Protein AF-A0A8S3S8Y3-F1 (afdb_monomer)

Solvent-accessible surface area (backbone atoms only — not comparable to full-atom values): 10649 Å² total; per-residue (Å²): 137,84,95,78,86,74,96,42,72,67,59,48,51,52,48,44,54,72,79,41,58,82,38,94,81,44,72,48,70,49,82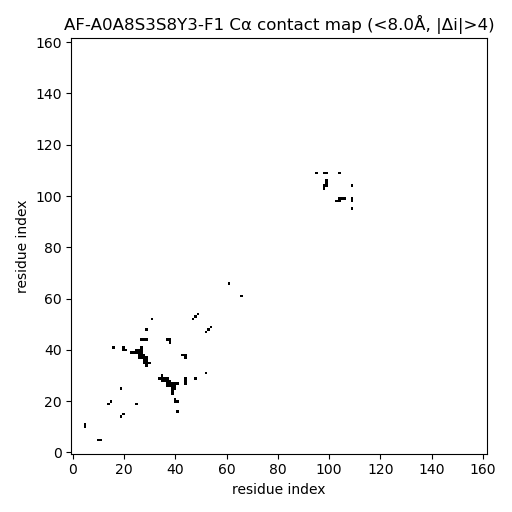,54,89,93,59,78,47,71,28,69,36,69,67,62,44,50,53,48,42,45,77,75,70,50,81,87,62,82,82,73,88,71,51,90,86,61,72,77,68,74,80,83,78,78,80,93,71,70,93,81,72,45,64,70,55,50,53,50,51,51,53,52,50,52,50,53,52,49,51,34,71,75,64,72,52,52,72,67,58,52,50,52,51,52,53,55,50,51,50,52,52,52,53,52,49,51,53,51,50,51,52,52,52,52,63,66,57,49,74,73,68,76,79,69,79,86,76,84,81,81,86,82,88,84,84,89,79,88,86,86,80,136

Secondary structure (DSSP, 8-state):
------S-HHHHHHHHHHHHTT-TT--EE--STTT--EESSHHHHHHHHHHHH--SS------TTS----------S-TTTHHHHHHHHHHHHHHHHHHHHHHT--HHHHHHHHHHHHHHHHHHHHHHHHHHHHHHHGGGTSSSSSSSSSSSSS--------

InterPro domains:
  IPR013087 Zinc finger C2H2-type [PS00028] (30-53)

pLDDT: mean 71.33, std 18.98, range [36.12, 94.94]

Structure (mmCIF, N/CA/C/O backbone):
data_AF-A0A8S3S8Y3-F1
#
_entry.id   AF-A0A8S3S8Y3-F1
#
loop_
_atom_site.group_PDB
_atom_site.id
_atom_site.type_symbol
_atom_site.label_atom_id
_atom_site.label_alt_id
_atom_site.label_comp_id
_atom_site.label_asym_id
_atom_site.label_entity_id
_atom_site.label_seq_id
_atom_site.pdbx_PDB_ins_code
_atom_site.Cartn_x
_atom_site.Cartn_y
_atom_site.Cartn_z
_atom_site.occupancy
_atom_site.B_iso_or_equiv
_atom_site.auth_seq_id
_atom_site.auth_comp_id
_atom_site.auth_asym_id
_atom_site.auth_atom_id
_atom_site.pdbx_PDB_model_num
ATOM 1 N N . MET A 1 1 ? -10.840 5.357 -33.768 1.00 57.88 1 MET A N 1
ATOM 2 C CA . MET A 1 1 ? -9.734 6.264 -33.380 1.00 57.88 1 MET A CA 1
ATOM 3 C C . MET A 1 1 ? -10.273 7.291 -32.402 1.00 57.88 1 MET A C 1
ATOM 5 O O . MET A 1 1 ? -11.379 7.762 -32.625 1.00 57.88 1 MET A O 1
ATOM 9 N N . CYS A 1 2 ? -9.549 7.599 -31.323 1.00 71.38 2 CYS A N 1
ATOM 10 C CA . CYS A 1 2 ? -9.987 8.587 -30.338 1.00 71.38 2 CYS A CA 1
ATOM 11 C C . CYS A 1 2 ? -9.244 9.914 -30.566 1.00 71.38 2 CYS A C 1
ATOM 13 O O . CYS A 1 2 ? -8.024 9.925 -30.398 1.00 71.38 2 CYS A O 1
ATOM 15 N N . PRO A 1 3 ? -9.923 11.005 -30.963 1.00 74.50 3 PRO A N 1
ATOM 16 C CA . PRO A 1 3 ? -9.271 12.296 -31.137 1.00 74.50 3 PRO A CA 1
ATOM 17 C C . PRO A 1 3 ? -9.047 12.945 -29.765 1.00 74.50 3 PRO A C 1
ATOM 19 O O . PRO A 1 3 ? -9.986 13.414 -29.128 1.00 74.50 3 PRO A O 1
ATOM 22 N N . PHE A 1 4 ? -7.800 12.941 -29.297 1.00 78.50 4 PHE A N 1
ATOM 23 C CA . PHE A 1 4 ? -7.360 13.670 -28.108 1.00 78.50 4 PHE A CA 1
ATOM 24 C C . PHE A 1 4 ? -6.178 14.559 -28.482 1.00 78.50 4 PHE A C 1
ATOM 26 O O . PHE A 1 4 ? -5.222 14.089 -29.098 1.00 78.50 4 PHE A O 1
ATOM 33 N N . PHE A 1 5 ? -6.254 15.835 -28.112 1.00 80.44 5 PHE A N 1
ATOM 34 C CA . PHE A 1 5 ? -5.225 16.830 -28.389 1.00 80.44 5 PHE A CA 1
ATOM 35 C C . PHE A 1 5 ? -4.711 17.393 -27.070 1.00 80.44 5 PHE A C 1
ATOM 37 O O . PHE A 1 5 ? -5.490 17.838 -26.229 1.00 80.44 5 PHE A O 1
ATOM 44 N N . CYS A 1 6 ? -3.395 17.390 -26.890 1.00 83.38 6 CYS A N 1
ATOM 45 C CA . CYS A 1 6 ? -2.751 17.965 -25.719 1.00 83.38 6 CYS A CA 1
ATOM 46 C C . CYS A 1 6 ? -1.380 18.537 -26.083 1.00 83.38 6 CYS A C 1
ATOM 48 O O . CYS A 1 6 ? -0.719 18.057 -27.001 1.00 83.38 6 CYS A O 1
ATOM 50 N N . HIS A 1 7 ? -0.943 19.534 -25.317 1.00 80.12 7 HIS A N 1
ATOM 51 C CA . HIS A 1 7 ? 0.327 20.237 -25.531 1.00 80.12 7 HIS A CA 1
ATOM 52 C C . HIS A 1 7 ? 1.467 19.711 -24.646 1.00 80.12 7 HIS A C 1
ATOM 54 O O . HIS A 1 7 ? 2.615 20.099 -24.825 1.00 80.12 7 HIS A O 1
ATOM 60 N N . SER A 1 8 ? 1.159 18.830 -23.688 1.00 79.56 8 SER A N 1
ATOM 61 C CA . SER A 1 8 ? 2.129 18.247 -22.760 1.00 79.56 8 SER A CA 1
ATOM 62 C C . SER A 1 8 ? 2.168 16.729 -22.899 1.00 79.56 8 SER A C 1
ATOM 64 O O . SER A 1 8 ? 1.127 16.068 -22.972 1.00 79.56 8 SER A O 1
ATOM 66 N N . ARG A 1 9 ? 3.387 16.179 -22.893 1.00 72.19 9 ARG A N 1
ATOM 67 C CA . ARG A 1 9 ? 3.640 14.734 -22.908 1.00 72.19 9 ARG A CA 1
ATOM 68 C C . ARG A 1 9 ? 3.014 14.044 -21.698 1.00 72.19 9 ARG A C 1
ATOM 70 O O . ARG A 1 9 ? 2.447 12.967 -21.848 1.00 72.19 9 ARG A O 1
ATOM 77 N N . ASP A 1 10 ? 3.070 14.668 -20.529 1.00 71.38 10 ASP A N 1
ATOM 78 C CA . ASP A 1 10 ? 2.551 14.072 -19.296 1.00 71.38 10 ASP A CA 1
ATOM 79 C C . ASP A 1 10 ? 1.028 13.959 -19.341 1.00 71.38 10 ASP A C 1
ATOM 81 O O . ASP A 1 10 ? 0.459 12.936 -18.964 1.00 71.38 10 ASP A O 1
ATOM 85 N N . VAL A 1 11 ? 0.367 14.970 -19.912 1.00 74.00 11 VAL A N 1
ATOM 86 C CA . VAL A 1 11 ? -1.085 14.978 -20.133 1.00 74.00 11 VAL A CA 1
ATOM 87 C C . VAL A 1 11 ? -1.492 13.889 -21.129 1.00 74.00 11 VAL A C 1
ATOM 89 O O . VAL A 1 11 ? -2.492 13.203 -20.912 1.00 74.00 11 VAL A O 1
ATOM 92 N N . LEU A 1 12 ? -0.697 13.670 -22.184 1.00 77.75 12 LEU A N 1
ATOM 93 C CA . LEU A 1 12 ? -0.920 12.573 -23.129 1.00 77.75 12 LEU A CA 1
ATOM 94 C C . LEU A 1 12 ? -0.816 11.210 -22.443 1.00 77.75 12 LEU A C 1
ATOM 96 O O . LEU A 1 12 ? -1.683 10.357 -22.622 1.00 77.75 12 LEU A O 1
ATOM 100 N N . ILE A 1 13 ? 0.238 11.007 -21.651 1.00 76.81 13 ILE A N 1
ATOM 101 C CA . ILE A 1 13 ? 0.472 9.747 -20.942 1.00 76.81 13 ILE A CA 1
ATOM 102 C C . ILE A 1 13 ? -0.670 9.481 -19.962 1.00 76.81 13 ILE A C 1
ATOM 104 O O . ILE A 1 13 ? -1.235 8.389 -19.973 1.00 76.81 13 ILE A O 1
ATOM 108 N N . GLN A 1 14 ? -1.069 10.475 -19.167 1.00 76.44 14 GLN A N 1
ATOM 109 C CA . GLN A 1 14 ? -2.197 10.343 -18.243 1.00 76.44 14 GLN A CA 1
AT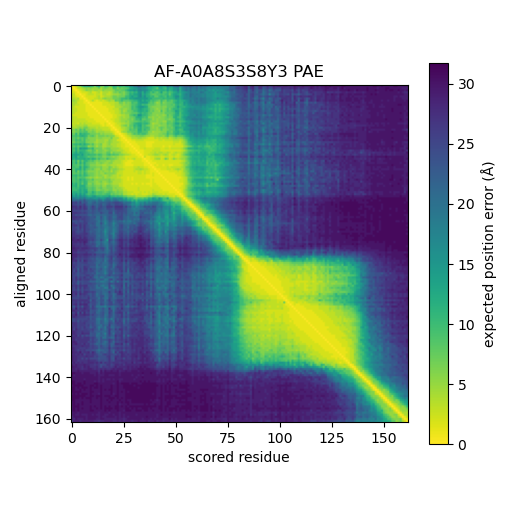OM 110 C C . GLN A 1 14 ? -3.497 9.993 -18.969 1.00 76.44 14 GLN A C 1
ATOM 112 O O . GLN A 1 14 ? -4.238 9.117 -18.525 1.00 76.44 14 GLN A O 1
ATOM 117 N N . TYR A 1 15 ? -3.771 10.641 -20.101 1.00 81.50 15 TYR A N 1
ATOM 118 C CA . TYR A 1 15 ? -4.942 10.343 -20.916 1.00 81.50 15 TYR A CA 1
ATOM 119 C C . TYR A 1 15 ? -4.937 8.895 -21.427 1.00 81.50 15 TYR A C 1
ATOM 121 O O . TYR A 1 15 ? -5.942 8.189 -21.305 1.00 81.50 15 TYR A O 1
ATOM 129 N N . LEU A 1 16 ? -3.801 8.430 -21.955 1.00 76.75 16 LEU A N 1
ATOM 130 C CA . LEU A 1 16 ? -3.646 7.064 -22.456 1.00 76.75 16 LEU A CA 1
ATOM 131 C C . LEU A 1 16 ? -3.810 6.031 -21.337 1.00 76.75 16 LEU A C 1
ATOM 133 O O . LEU A 1 16 ? -4.531 5.051 -21.516 1.00 76.75 16 LEU A O 1
ATOM 137 N N . VAL A 1 17 ? -3.213 6.276 -20.170 1.00 76.50 17 VAL A N 1
ATOM 138 C CA . VAL A 1 17 ? -3.347 5.397 -19.001 1.00 76.50 17 VAL A CA 1
ATOM 139 C C . VAL A 1 17 ? -4.793 5.346 -18.518 1.00 76.50 17 VAL A C 1
ATOM 141 O O . VAL A 1 17 ? -5.287 4.264 -18.234 1.00 76.50 17 VAL A O 1
ATOM 144 N N . ARG A 1 18 ? -5.507 6.475 -18.458 1.00 76.69 18 ARG A N 1
ATOM 145 C CA . ARG A 1 18 ? -6.892 6.509 -17.957 1.00 76.69 18 ARG A CA 1
ATOM 146 C C . ARG A 1 18 ? -7.896 5.905 -18.929 1.00 76.69 18 ARG A C 1
ATOM 148 O O . ARG A 1 18 ? -8.755 5.127 -18.533 1.00 76.69 18 ARG A O 1
ATOM 155 N N . ARG A 1 19 ? -7.820 6.284 -20.204 1.00 77.06 19 ARG A N 1
ATOM 156 C CA . ARG A 1 19 ? -8.873 5.987 -21.187 1.00 77.06 19 ARG A CA 1
ATOM 157 C C . ARG A 1 19 ? -8.577 4.768 -22.049 1.00 77.06 19 ARG A C 1
ATOM 159 O O . ARG A 1 19 ? -9.492 4.194 -22.633 1.00 77.06 19 ARG A O 1
ATOM 166 N N . HIS A 1 20 ? -7.312 4.369 -22.118 1.00 78.56 20 HIS A N 1
ATOM 167 C CA . HIS A 1 20 ? -6.854 3.267 -22.954 1.00 78.56 20 HIS A CA 1
ATOM 168 C C . HIS A 1 20 ? -6.053 2.212 -22.176 1.00 78.56 20 HIS A C 1
ATOM 170 O O . HIS A 1 20 ? -5.398 1.394 -22.815 1.00 78.56 20 HIS A O 1
ATOM 176 N N . ARG A 1 21 ? -6.165 2.162 -20.832 1.00 70.94 21 ARG A N 1
ATOM 177 C CA . ARG A 1 21 ? -5.492 1.165 -19.966 1.00 70.94 21 ARG A CA 1
ATOM 178 C C . ARG A 1 21 ? -5.580 -0.260 -20.516 1.00 70.94 21 ARG A C 1
ATOM 180 O O . ARG A 1 21 ? -4.571 -0.948 -20.595 1.00 70.94 21 ARG A O 1
ATOM 187 N N . ASN A 1 22 ? -6.791 -0.653 -20.916 1.00 69.88 22 ASN A N 1
ATOM 188 C CA . ASN A 1 22 ? -7.141 -2.004 -21.363 1.00 69.88 22 ASN A CA 1
ATOM 189 C C . ASN A 1 22 ? -7.586 -2.025 -22.833 1.00 69.88 22 ASN A C 1
ATOM 191 O O . ASN A 1 22 ? -8.382 -2.874 -23.232 1.00 69.88 22 ASN A O 1
ATOM 195 N N . ALA A 1 23 ? -7.162 -1.049 -23.641 1.00 76.44 23 ALA A N 1
ATOM 196 C CA . ALA A 1 23 ? -7.554 -1.021 -25.043 1.00 76.44 23 ALA A CA 1
ATOM 197 C C . ALA A 1 23 ? -6.888 -2.200 -25.785 1.00 76.44 23 ALA A C 1
ATOM 199 O O . ALA A 1 23 ? -5.661 -2.247 -25.842 1.00 76.44 23 ALA A O 1
ATOM 200 N N . PRO A 1 24 ? -7.655 -3.120 -26.405 1.00 74.88 24 PRO A N 1
ATOM 201 C CA . PRO A 1 24 ? -7.112 -4.358 -26.982 1.00 74.88 24 PRO A CA 1
ATOM 202 C C . PRO A 1 24 ? -6.155 -4.125 -28.161 1.00 74.88 24 PRO A C 1
ATOM 204 O O . PRO A 1 24 ? -5.393 -5.011 -28.523 1.00 74.88 24 PRO A O 1
ATOM 207 N N . ASN A 1 25 ? -6.175 -2.921 -28.739 1.00 79.62 25 ASN A N 1
ATOM 208 C CA . ASN A 1 25 ? -5.364 -2.541 -29.895 1.00 79.62 25 ASN A CA 1
ATOM 209 C C . ASN A 1 25 ? -4.272 -1.515 -29.547 1.00 79.62 25 ASN A C 1
ATOM 211 O O . ASN A 1 25 ? -3.722 -0.880 -30.447 1.00 79.62 25 ASN A O 1
ATOM 215 N N . LEU A 1 26 ? -3.995 -1.277 -28.260 1.00 81.56 26 LEU A N 1
ATOM 216 C CA . LEU A 1 26 ? -2.921 -0.375 -27.860 1.00 81.56 26 LEU A CA 1
ATOM 217 C C . LEU A 1 26 ? -1.584 -1.107 -27.965 1.00 81.56 26 LEU A C 1
ATOM 219 O O . LEU A 1 26 ? -1.281 -1.968 -27.149 1.00 81.56 26 LEU A O 1
ATOM 223 N N . ILE A 1 27 ? -0.773 -0.741 -28.954 1.00 84.00 27 ILE A N 1
ATOM 224 C CA . ILE A 1 27 ? 0.605 -1.218 -29.080 1.00 84.00 27 ILE A CA 1
ATOM 225 C C . ILE A 1 27 ? 1.532 -0.020 -28.915 1.00 84.00 27 ILE A C 1
ATOM 227 O O . ILE A 1 27 ? 1.435 0.965 -29.646 1.00 84.00 27 ILE A O 1
ATOM 231 N N . VAL A 1 28 ? 2.424 -0.099 -27.932 1.00 85.56 28 VAL A N 1
ATOM 232 C CA . VAL A 1 28 ? 3.413 0.937 -27.634 1.00 85.56 28 VAL A CA 1
ATOM 233 C C . VAL A 1 28 ? 4.792 0.423 -28.010 1.00 85.56 28 VAL A C 1
ATOM 235 O O . VAL A 1 28 ? 5.214 -0.632 -27.539 1.00 85.56 28 VAL A O 1
ATOM 238 N N . HIS A 1 29 ? 5.501 1.177 -28.845 1.00 86.81 29 HIS A N 1
ATOM 239 C CA . HIS A 1 29 ? 6.862 0.860 -29.267 1.00 86.81 29 HIS A CA 1
ATOM 240 C C . HIS A 1 29 ? 7.879 1.658 -28.453 1.00 86.81 29 HIS A C 1
ATOM 242 O O . HIS A 1 29 ? 7.726 2.863 -28.248 1.00 86.81 29 HIS A O 1
ATOM 248 N N . CYS A 1 30 ? 8.942 0.992 -28.011 1.00 87.81 30 CYS A N 1
ATOM 249 C CA . CYS A 1 30 ? 10.076 1.656 -27.396 1.00 87.81 30 CYS A CA 1
ATOM 250 C C . CYS A 1 30 ? 10.917 2.366 -28.456 1.00 87.81 30 CYS A C 1
ATOM 252 O O . CYS A 1 30 ? 11.457 1.733 -29.362 1.00 87.81 30 CYS A O 1
ATOM 254 N N . SER A 1 31 ? 11.053 3.683 -28.308 1.00 85.19 31 SER A N 1
ATOM 255 C CA . SER A 1 31 ? 11.828 4.544 -29.202 1.00 85.19 31 SER A CA 1
ATOM 256 C C . SER A 1 31 ? 13.310 4.649 -28.827 1.00 85.19 31 SER A C 1
ATOM 258 O O . SER A 1 31 ? 14.026 5.452 -29.420 1.00 85.19 31 SER A O 1
ATOM 260 N N . ALA A 1 32 ? 13.779 3.893 -27.829 1.00 84.44 32 ALA A N 1
ATOM 261 C CA . ALA A 1 32 ? 15.190 3.888 -27.465 1.00 84.44 32 ALA A CA 1
ATOM 262 C C . ALA A 1 32 ? 16.032 3.291 -28.612 1.00 84.44 32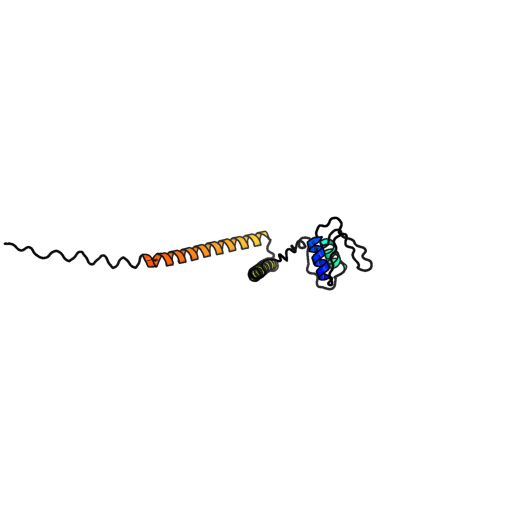 ALA A C 1
ATOM 264 O O . ALA A 1 32 ? 15.637 2.268 -29.192 1.00 84.44 32 ALA A O 1
ATOM 265 N N . PRO A 1 33 ? 17.179 3.905 -28.954 1.00 86.62 33 PRO A N 1
ATOM 266 C CA . PRO A 1 33 ? 17.993 3.481 -30.087 1.00 86.62 33 PRO A CA 1
ATOM 267 C C . PRO A 1 33 ? 18.438 2.022 -29.914 1.00 86.62 33 PRO A C 1
ATOM 269 O O . PRO A 1 33 ? 19.008 1.651 -28.893 1.00 86.62 33 PRO A O 1
ATOM 272 N N . GLY A 1 34 ? 18.133 1.181 -30.906 1.00 88.88 34 GLY A N 1
ATOM 273 C CA . GLY A 1 34 ? 18.479 -0.245 -30.900 1.00 88.88 34 GLY A CA 1
ATOM 274 C C . GLY A 1 34 ? 17.581 -1.149 -30.044 1.00 88.88 34 GLY A C 1
ATOM 275 O O . GLY A 1 34 ? 17.844 -2.345 -29.968 1.00 88.88 34 GLY A O 1
ATOM 276 N N . CYS A 1 35 ? 16.518 -0.631 -29.414 1.00 91.94 35 CYS A N 1
ATOM 277 C CA . CYS A 1 35 ? 15.677 -1.453 -28.544 1.00 91.94 35 CYS A CA 1
ATOM 278 C C . CYS A 1 35 ? 14.610 -2.269 -29.289 1.00 91.94 35 CYS A C 1
ATOM 280 O O . CYS A 1 35 ? 14.431 -3.447 -28.986 1.00 91.94 35 CYS A O 1
ATOM 282 N N . GLY A 1 36 ? 13.842 -1.641 -30.187 1.00 88.81 36 GLY A N 1
ATOM 283 C CA . GLY A 1 36 ? 12.819 -2.300 -31.017 1.00 88.81 36 GLY A CA 1
ATOM 284 C C . GLY A 1 36 ? 11.668 -3.006 -30.278 1.00 88.81 36 GLY A C 1
ATOM 285 O O . GLY A 1 36 ? 10.855 -3.670 -30.916 1.00 88.81 36 GLY A O 1
ATOM 286 N N . ALA A 1 37 ? 11.578 -2.896 -28.949 1.00 89.75 37 ALA A N 1
ATOM 287 C CA . ALA A 1 37 ? 10.577 -3.606 -28.158 1.00 89.75 37 ALA A CA 1
ATOM 288 C C . ALA A 1 37 ? 9.178 -3.001 -28.347 1.00 89.75 37 ALA A C 1
ATOM 290 O O . ALA A 1 37 ? 9.033 -1.784 -28.480 1.00 89.75 37 ALA A O 1
ATOM 291 N N . SER A 1 38 ? 8.147 -3.846 -28.323 1.00 90.31 38 SER A N 1
ATOM 292 C CA . SER A 1 38 ? 6.747 -3.424 -28.391 1.00 90.31 38 SER A CA 1
ATOM 293 C C . SER A 1 38 ? 5.922 -4.095 -27.300 1.00 90.31 38 SER A C 1
ATOM 295 O O . SER A 1 38 ? 6.230 -5.211 -26.881 1.00 90.31 38 SER A O 1
ATOM 297 N N . PHE A 1 39 ? 4.903 -3.394 -26.812 1.00 86.31 39 PHE A N 1
ATOM 298 C CA . PHE A 1 39 ? 4.102 -3.821 -25.670 1.00 86.31 39 PHE A CA 1
ATOM 299 C C .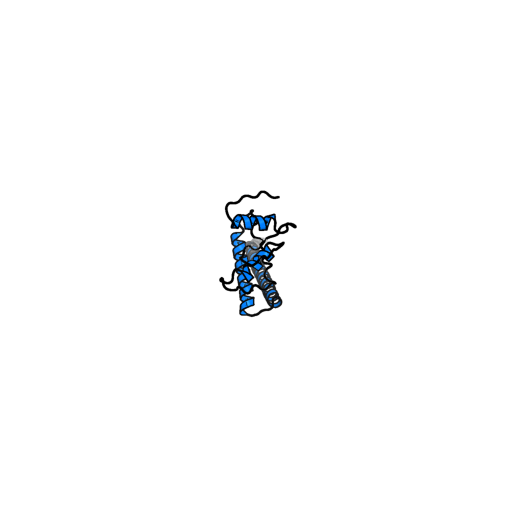 PHE A 1 39 ? 2.626 -3.562 -25.929 1.00 86.31 39 PHE A C 1
ATOM 301 O O . PHE A 1 39 ? 2.258 -2.478 -26.376 1.00 86.31 39 PHE A O 1
ATOM 308 N N . ALA A 1 40 ? 1.785 -4.534 -25.579 1.00 83.44 40 ALA A N 1
ATOM 309 C CA . ALA A 1 40 ? 0.328 -4.397 -25.608 1.00 83.44 40 ALA A CA 1
ATOM 310 C C . ALA A 1 40 ? -0.235 -3.656 -24.374 1.00 83.44 40 ALA A C 1
ATOM 312 O O . ALA A 1 40 ? -1.427 -3.379 -24.289 1.00 83.44 40 ALA A O 1
ATOM 313 N N . ASN A 1 41 ? 0.618 -3.369 -23.383 1.00 79.00 41 ASN A N 1
ATOM 314 C CA . ASN A 1 41 ? 0.241 -2.745 -22.120 1.00 79.00 41 ASN A CA 1
ATOM 315 C C . ASN A 1 41 ? 1.257 -1.656 -21.739 1.00 79.00 41 ASN A C 1
ATOM 317 O O . ASN A 1 41 ? 2.473 -1.873 -21.773 1.00 79.00 41 ASN A O 1
ATOM 321 N N . LEU A 1 42 ? 0.747 -0.489 -21.335 1.00 79.00 42 LEU A N 1
ATOM 322 C CA . LEU A 1 42 ? 1.535 0.646 -20.846 1.00 79.00 42 LEU A CA 1
ATOM 323 C C . LEU A 1 42 ? 2.359 0.311 -19.598 1.00 79.00 42 LEU A C 1
ATOM 325 O O . LEU A 1 42 ? 3.465 0.827 -19.447 1.00 79.00 42 LEU A O 1
ATOM 329 N N . VAL A 1 43 ? 1.853 -0.566 -18.728 1.00 79.50 43 VAL A N 1
ATOM 330 C CA . VAL A 1 43 ? 2.563 -1.010 -17.521 1.00 79.50 43 VAL A CA 1
ATOM 331 C C . VAL A 1 43 ? 3.843 -1.748 -17.912 1.00 79.50 43 VAL A C 1
ATOM 333 O O . VAL A 1 43 ? 4.934 -1.352 -17.506 1.00 79.50 43 VAL A O 1
ATOM 336 N N . SER A 1 44 ? 3.738 -2.749 -18.791 1.00 82.06 44 SER A N 1
ATOM 337 C CA . SER A 1 44 ? 4.890 -3.515 -19.283 1.00 82.06 44 SER A CA 1
ATOM 338 C C . SER A 1 44 ? 5.905 -2.628 -20.009 1.00 82.06 44 SER A C 1
ATOM 340 O O . SER A 1 44 ? 7.111 -2.783 -19.821 1.00 82.06 44 SER A O 1
ATOM 342 N N . PHE A 1 45 ? 5.425 -1.653 -20.787 1.00 84.06 45 PHE A N 1
ATOM 343 C CA . PHE A 1 45 ? 6.282 -0.662 -21.436 1.00 84.06 45 PHE A CA 1
ATOM 344 C C . PHE A 1 45 ? 7.064 0.193 -20.426 1.00 84.06 45 PHE A C 1
ATOM 346 O O . PHE A 1 45 ? 8.264 0.411 -20.597 1.00 84.06 45 PHE A O 1
ATOM 353 N N . ARG A 1 46 ? 6.417 0.659 -19.352 1.00 80.56 46 ARG A N 1
ATOM 354 C CA . ARG A 1 46 ? 7.071 1.469 -18.314 1.00 80.56 46 ARG A CA 1
ATOM 355 C C . ARG A 1 46 ? 8.156 0.681 -17.586 1.00 80.56 46 ARG A C 1
ATOM 357 O O . ARG A 1 46 ? 9.264 1.188 -17.435 1.00 80.56 46 ARG A O 1
ATOM 364 N N . VAL A 1 47 ? 7.856 -0.554 -17.189 1.00 83.25 47 VAL A N 1
ATOM 365 C CA . VAL A 1 47 ? 8.814 -1.458 -16.529 1.00 83.25 47 VAL A CA 1
ATOM 366 C C . VAL A 1 47 ? 10.019 -1.710 -17.423 1.00 83.25 47 VAL A C 1
ATOM 368 O O . VAL A 1 47 ? 11.162 -1.638 -16.978 1.00 83.25 47 VAL A O 1
ATOM 371 N N . HIS A 1 48 ? 9.771 -1.958 -18.707 1.00 87.94 48 HIS A N 1
ATOM 372 C CA . HIS A 1 48 ? 10.827 -2.100 -19.692 1.00 87.94 48 HIS A CA 1
ATOM 373 C C . HIS A 1 48 ? 11.729 -0.863 -19.751 1.00 87.94 48 HIS A C 1
ATOM 375 O O . HIS A 1 48 ? 12.950 -0.999 -19.677 1.00 87.94 48 HIS A O 1
ATOM 381 N N . CYS A 1 49 ? 11.133 0.327 -19.864 1.00 83.44 49 CYS A N 1
ATOM 382 C CA . CYS A 1 49 ? 11.882 1.574 -19.898 1.00 83.44 49 CYS A CA 1
ATOM 383 C C . CYS A 1 49 ? 12.723 1.746 -18.638 1.00 83.44 49 CYS A C 1
ATOM 385 O O . CYS A 1 49 ? 13.918 1.997 -18.751 1.00 83.44 49 CYS A O 1
ATOM 387 N N . PHE A 1 50 ? 12.131 1.536 -17.462 1.00 81.62 50 PHE A N 1
ATOM 388 C CA . PHE A 1 50 ? 12.836 1.638 -16.191 1.00 81.62 50 PHE A CA 1
ATOM 389 C C . PHE A 1 50 ? 14.040 0.685 -16.132 1.00 81.62 50 PHE A C 1
ATOM 391 O O . PHE A 1 50 ? 15.169 1.119 -15.960 1.00 81.62 50 PHE A O 1
ATOM 398 N N . ARG A 1 51 ? 13.836 -0.612 -16.398 1.00 82.81 51 ARG A N 1
ATOM 399 C CA . ARG A 1 51 ? 14.890 -1.635 -16.258 1.00 82.81 51 ARG A CA 1
ATOM 400 C C . ARG A 1 51 ? 16.004 -1.527 -17.302 1.00 82.81 51 ARG A C 1
ATOM 402 O O . ARG A 1 51 ? 17.142 -1.901 -17.018 1.00 82.81 51 ARG A O 1
ATOM 409 N N . LYS A 1 52 ? 15.683 -1.114 -18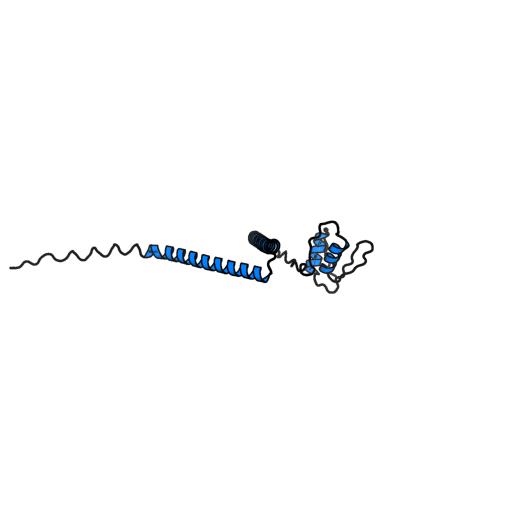.534 1.00 82.62 52 LYS A N 1
ATOM 410 C CA . LYS A 1 52 ? 16.644 -1.133 -19.652 1.00 82.62 52 LYS A CA 1
ATOM 411 C C . LYS A 1 52 ? 17.227 0.229 -20.009 1.00 82.62 52 LYS A C 1
ATOM 413 O O . LYS A 1 52 ? 18.355 0.252 -20.490 1.00 82.62 52 LYS A O 1
ATOM 418 N N . HIS A 1 53 ? 16.497 1.319 -19.776 1.00 82.44 53 HIS A N 1
ATOM 419 C CA . HIS A 1 53 ? 16.857 2.648 -20.290 1.00 82.44 53 HIS A CA 1
ATOM 420 C C . HIS A 1 53 ? 17.054 3.705 -19.200 1.00 82.44 53 HIS A C 1
ATOM 422 O O . HIS A 1 53 ? 17.766 4.670 -19.446 1.00 82.44 53 HIS A O 1
ATOM 428 N N . PHE A 1 54 ? 16.490 3.526 -18.002 1.00 74.62 54 PHE A N 1
ATOM 429 C CA . PHE A 1 54 ? 16.717 4.412 -16.854 1.00 74.62 54 PHE A CA 1
ATOM 430 C C . PHE A 1 54 ? 17.638 3.717 -15.842 1.00 74.62 54 PHE A C 1
ATOM 432 O O . PHE A 1 54 ? 17.178 3.100 -14.890 1.00 74.62 54 PHE A O 1
ATOM 439 N N . ARG A 1 55 ? 18.955 3.759 -16.085 1.00 60.66 55 ARG A N 1
ATOM 440 C CA . ARG A 1 55 ? 19.974 3.163 -15.195 1.00 60.66 55 ARG A CA 1
ATOM 441 C C . ARG A 1 55 ? 20.599 4.140 -14.191 1.00 60.66 55 ARG A C 1
ATOM 443 O O . ARG A 1 55 ? 21.341 3.682 -13.330 1.00 60.66 55 ARG A O 1
ATOM 450 N N . ASP A 1 56 ? 20.292 5.433 -14.282 1.00 53.34 56 ASP A N 1
ATOM 451 C CA . ASP A 1 56 ? 21.034 6.484 -13.564 1.00 53.34 56 ASP A CA 1
ATOM 452 C C . ASP A 1 56 ? 20.310 7.055 -12.330 1.00 53.34 56 ASP A C 1
ATOM 454 O O . ASP A 1 56 ? 20.857 7.910 -11.640 1.00 53.34 56 ASP A O 1
ATOM 458 N N . GLU A 1 57 ? 19.111 6.567 -12.005 1.00 52.38 57 GLU A N 1
ATOM 459 C CA . GLU A 1 57 ? 18.455 6.854 -10.725 1.00 52.38 57 GLU A CA 1
ATOM 460 C C . GLU A 1 57 ? 18.442 5.568 -9.892 1.00 52.38 57 GLU A C 1
ATOM 462 O O . GLU A 1 57 ? 17.965 4.533 -10.354 1.00 52.38 57 GLU A O 1
ATOM 467 N N . GLU A 1 58 ? 19.047 5.641 -8.703 1.00 45.44 58 GLU A N 1
ATOM 468 C CA . GLU A 1 58 ? 19.225 4.577 -7.704 1.00 45.44 58 GLU A CA 1
ATOM 469 C C . GLU A 1 58 ? 18.167 3.451 -7.773 1.00 45.44 58 GLU A C 1
ATOM 471 O O . GLU A 1 58 ? 16.960 3.724 -7.731 1.00 45.44 58 GLU A O 1
ATOM 476 N N . PRO A 1 59 ? 18.586 2.171 -7.823 1.00 45.12 59 PRO A N 1
ATOM 477 C CA . PRO A 1 59 ? 17.663 1.054 -7.909 1.00 45.12 59 PRO A CA 1
ATOM 478 C C . PRO A 1 59 ? 16.902 0.918 -6.589 1.00 45.12 59 PRO A C 1
ATOM 480 O O . PRO A 1 59 ? 17.351 0.280 -5.637 1.00 45.12 59 PRO A O 1
ATOM 483 N N . THR A 1 60 ? 15.689 1.464 -6.542 1.00 46.59 60 THR A N 1
ATOM 484 C CA . THR A 1 60 ? 14.671 0.913 -5.653 1.00 46.59 60 THR A CA 1
ATOM 485 C C . THR A 1 60 ? 14.455 -0.532 -6.099 1.00 46.59 60 THR A C 1
ATOM 487 O O . THR A 1 60 ? 14.059 -0.790 -7.235 1.00 46.59 60 THR A O 1
ATOM 490 N N . ASN A 1 61 ? 14.826 -1.485 -5.238 1.00 42.22 61 ASN A N 1
ATOM 491 C CA . ASN A 1 61 ? 14.592 -2.919 -5.411 1.00 42.22 61 ASN A CA 1
ATOM 492 C C . ASN A 1 61 ? 13.081 -3.182 -5.485 1.00 42.22 61 ASN A C 1
ATOM 494 O O . ASN A 1 61 ? 12.473 -3.588 -4.504 1.00 42.22 61 ASN A O 1
ATOM 498 N N . LEU A 1 62 ? 12.475 -2.914 -6.638 1.00 43.59 62 LEU A N 1
ATOM 499 C CA . LEU A 1 62 ? 11.089 -3.245 -6.921 1.00 43.59 62 LEU A CA 1
ATOM 500 C C . LEU A 1 62 ? 11.078 -4.665 -7.480 1.00 43.59 62 LEU A C 1
ATOM 502 O O . LEU A 1 62 ? 11.473 -4.915 -8.623 1.00 43.59 62 LEU A O 1
ATOM 506 N N . SER A 1 63 ? 10.698 -5.603 -6.618 1.00 39.66 63 SER A N 1
ATOM 507 C CA . SER A 1 63 ? 10.393 -6.975 -7.016 1.00 39.66 63 SER A CA 1
ATOM 508 C C . SER A 1 63 ? 9.173 -6.992 -7.953 1.00 39.66 63 SER A C 1
ATOM 510 O O . SER A 1 63 ? 8.320 -6.109 -7.874 1.00 39.66 63 SER A O 1
ATOM 512 N N . ASP A 1 64 ? 9.086 -7.973 -8.864 1.00 43.62 64 ASP A N 1
ATOM 513 C CA . ASP A 1 64 ? 7.965 -8.094 -9.825 1.00 43.62 64 ASP A CA 1
ATOM 514 C C . ASP A 1 64 ? 6.588 -8.229 -9.122 1.00 43.62 64 ASP A C 1
ATOM 516 O O . ASP A 1 64 ? 5.568 -7.945 -9.745 1.00 43.62 64 ASP A O 1
ATOM 520 N N . ASP A 1 65 ? 6.559 -8.560 -7.823 1.00 43.34 65 ASP A N 1
ATOM 521 C CA . ASP A 1 65 ? 5.349 -8.631 -6.986 1.00 43.34 65 ASP A CA 1
ATOM 522 C C . ASP A 1 65 ? 4.905 -7.269 -6.397 1.00 43.34 65 ASP A C 1
ATOM 524 O O . ASP A 1 65 ? 3.814 -7.162 -5.843 1.00 43.34 65 ASP A O 1
ATOM 528 N N . GLU A 1 66 ? 5.713 -6.208 -6.519 1.00 45.69 66 GLU A N 1
ATOM 529 C CA . GLU A 1 66 ? 5.425 -4.866 -5.972 1.00 45.69 66 GLU A CA 1
ATOM 530 C C . GLU A 1 66 ? 4.997 -3.843 -7.038 1.00 45.69 66 GLU A C 1
ATOM 532 O O . GLU A 1 66 ? 4.780 -2.674 -6.725 1.00 45.69 66 GLU A O 1
ATOM 537 N N . LEU A 1 67 ? 4.841 -4.251 -8.302 1.00 45.09 67 LEU A N 1
ATOM 538 C CA . LEU A 1 67 ? 4.385 -3.369 -9.388 1.00 45.09 67 LEU A CA 1
ATOM 539 C C . LEU A 1 67 ? 2.860 -3.297 -9.542 1.00 45.09 67 LEU A C 1
ATOM 541 O O . LEU A 1 67 ? 2.373 -2.637 -10.462 1.00 45.09 67 LEU A O 1
ATOM 545 N N . ASP A 1 68 ? 2.118 -3.875 -8.598 1.00 39.59 68 ASP A N 1
ATOM 546 C CA . ASP A 1 68 ? 0.694 -3.602 -8.384 1.00 39.59 68 ASP A CA 1
ATOM 547 C C . ASP A 1 68 ? 0.510 -2.395 -7.441 1.00 39.59 68 ASP A C 1
ATOM 549 O O . ASP A 1 68 ? -0.349 -2.373 -6.558 1.00 39.59 68 ASP A O 1
ATOM 553 N N . ILE A 1 69 ? 1.348 -1.358 -7.613 1.00 43.72 69 ILE A N 1
ATOM 554 C CA . ILE A 1 69 ? 1.037 -0.024 -7.090 1.00 43.72 69 ILE A CA 1
ATOM 555 C C . ILE A 1 69 ? -0.174 0.445 -7.878 1.00 43.72 69 ILE A C 1
ATOM 557 O O . ILE A 1 69 ? -0.069 1.000 -8.976 1.00 43.72 69 ILE A O 1
ATOM 561 N N . ASP A 1 70 ? -1.319 0.150 -7.285 1.00 41.19 70 ASP A N 1
ATOM 562 C CA . ASP A 1 70 ? -2.635 0.609 -7.643 1.00 41.19 70 ASP A CA 1
ATOM 563 C C . ASP A 1 70 ? -2.575 2.119 -7.882 1.00 41.19 70 ASP A C 1
ATOM 565 O O . ASP A 1 70 ? -2.564 2.940 -6.962 1.00 41.19 70 ASP A O 1
ATOM 569 N N . PHE A 1 71 ? -2.465 2.504 -9.154 1.00 43.09 71 PHE A N 1
ATOM 570 C CA . PHE A 1 71 ? -2.531 3.894 -9.587 1.00 43.09 71 PHE A CA 1
ATOM 571 C C . PHE A 1 71 ? -4.002 4.340 -9.594 1.00 43.09 71 PHE A C 1
ATOM 573 O O . PHE A 1 71 ? -4.488 4.933 -10.557 1.00 43.09 71 PHE A O 1
ATOM 580 N N . GLU A 1 72 ? -4.729 4.048 -8.512 1.00 40.66 72 GLU A N 1
ATOM 581 C CA . GLU A 1 72 ? -5.937 4.765 -8.133 1.00 40.66 72 GLU A CA 1
ATOM 582 C C . GLU A 1 72 ? -5.520 6.081 -7.480 1.00 40.66 72 GLU A C 1
ATOM 584 O O . GLU A 1 72 ? -5.528 6.277 -6.267 1.00 40.66 72 GLU A O 1
ATOM 589 N N . THR A 1 73 ? -5.114 7.040 -8.305 1.00 39.16 73 THR A N 1
ATOM 590 C CA . THR A 1 73 ? -5.168 8.445 -7.898 1.00 39.16 73 THR A CA 1
ATOM 591 C C . THR A 1 73 ? -5.585 9.286 -9.092 1.00 39.16 73 THR A C 1
ATOM 593 O O . THR A 1 73 ? -4.780 9.688 -9.932 1.00 39.16 73 THR A O 1
ATOM 596 N N . ASN A 1 74 ? -6.902 9.440 -9.234 1.00 37.41 74 ASN A N 1
ATOM 597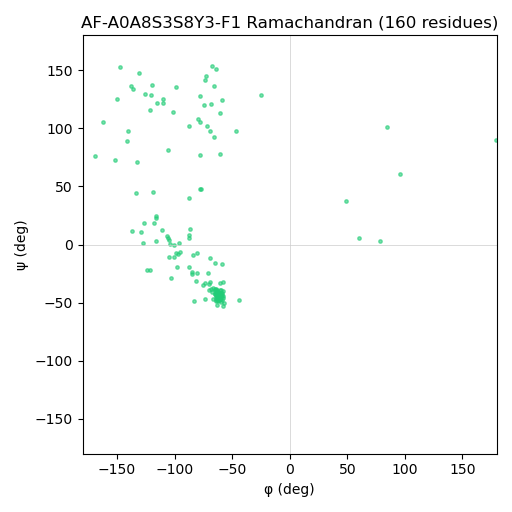 C CA . ASN A 1 74 ? -7.568 10.746 -9.210 1.00 37.41 74 ASN A CA 1
ATOM 598 C C . ASN A 1 74 ? -9.072 10.538 -9.429 1.00 37.41 74 ASN A C 1
ATOM 600 O O . ASN A 1 74 ? -9.562 10.529 -10.556 1.00 37.41 74 ASN A O 1
ATOM 604 N N . ASN A 1 75 ? -9.785 10.351 -8.317 1.00 36.12 75 ASN A N 1
ATOM 605 C CA . ASN A 1 75 ? -11.205 10.665 -8.224 1.00 36.12 75 ASN A CA 1
ATOM 606 C C . ASN A 1 75 ? -11.317 12.199 -8.205 1.00 36.12 75 ASN A C 1
ATOM 608 O O . ASN A 1 75 ? -11.050 12.822 -7.180 1.00 36.12 75 ASN A O 1
ATOM 612 N N . ASP A 1 76 ? -11.684 12.807 -9.335 1.00 39.19 76 ASP A N 1
ATOM 613 C CA . ASP A 1 76 ? -11.928 14.255 -9.481 1.00 39.19 76 ASP A CA 1
ATOM 614 C C . ASP A 1 76 ? -13.291 14.681 -8.893 1.00 39.19 76 ASP A C 1
ATOM 616 O O . ASP A 1 76 ? -14.060 15.429 -9.495 1.00 39.19 76 ASP A O 1
ATOM 620 N N . THR A 1 77 ? -13.599 14.232 -7.678 1.00 41.03 77 THR A N 1
ATOM 621 C CA . THR A 1 77 ? -14.714 14.771 -6.890 1.00 41.03 77 THR A CA 1
ATOM 622 C C . THR A 1 77 ? -14.353 14.627 -5.414 1.00 41.03 77 THR A C 1
ATOM 624 O O . THR A 1 77 ? -14.064 13.520 -4.985 1.00 41.03 77 THR A O 1
ATOM 627 N N . GLU A 1 78 ? -14.382 15.730 -4.652 1.00 39.31 78 GLU A N 1
ATOM 628 C CA . GLU A 1 78 ? -14.128 15.835 -3.190 1.00 39.31 78 GLU A CA 1
ATOM 629 C C . GLU A 1 78 ? -12.698 16.232 -2.757 1.00 39.31 78 GLU A C 1
ATOM 631 O O . GLU A 1 78 ? -12.006 15.543 -2.006 1.00 39.31 78 GLU A O 1
ATOM 636 N N . LEU A 1 79 ? -12.270 17.423 -3.187 1.00 43.22 79 LEU A N 1
ATOM 637 C CA . LEU A 1 79 ? -10.924 17.981 -2.983 1.00 43.22 79 LEU A CA 1
ATOM 638 C C . LEU A 1 79 ? -10.700 18.743 -1.655 1.00 43.22 79 LEU A C 1
ATOM 640 O O . LEU A 1 79 ? -9.707 19.445 -1.529 1.00 43.22 79 LEU A O 1
ATOM 644 N N . ALA A 1 80 ? -11.590 18.642 -0.659 1.00 44.72 80 ALA A N 1
ATOM 645 C CA . ALA A 1 80 ? -11.439 19.406 0.598 1.00 44.72 80 ALA A CA 1
ATOM 646 C C . ALA A 1 80 ? -11.421 18.563 1.888 1.00 44.72 80 ALA A C 1
ATOM 648 O O . ALA A 1 80 ? -10.892 19.009 2.901 1.00 44.72 80 ALA A O 1
ATOM 649 N N . GLN A 1 81 ? -11.955 17.336 1.879 1.00 49.31 81 GLN A N 1
ATOM 650 C CA . GLN A 1 81 ? -11.948 16.439 3.052 1.00 49.31 81 GLN A CA 1
ATOM 651 C C . GLN A 1 81 ? -10.923 15.295 2.938 1.00 49.31 81 GLN A C 1
ATOM 653 O O . GLN A 1 81 ? -10.630 14.622 3.930 1.00 49.31 81 GLN A O 1
ATOM 658 N N . ASN A 1 82 ? -10.334 15.093 1.753 1.00 51.69 82 ASN A N 1
ATOM 659 C CA . ASN A 1 82 ? -9.433 13.975 1.470 1.00 51.69 82 ASN A CA 1
ATOM 660 C C . ASN A 1 82 ? -7.989 14.169 1.957 1.00 51.69 82 ASN A C 1
ATOM 662 O O . ASN A 1 82 ? -7.338 13.172 2.267 1.00 51.69 82 ASN A O 1
ATOM 666 N N . ASP A 1 83 ? -7.499 15.399 2.126 1.00 56.06 83 ASP A N 1
ATOM 667 C CA . ASP A 1 83 ? -6.090 15.632 2.490 1.00 56.06 83 ASP A CA 1
ATOM 668 C C . ASP A 1 83 ? -5.726 15.080 3.876 1.00 56.06 83 ASP A C 1
ATOM 670 O O . ASP A 1 83 ? -4.688 14.439 4.049 1.00 56.06 83 ASP A O 1
ATOM 674 N N . SER A 1 84 ? -6.611 15.238 4.870 1.00 60.69 84 SER A N 1
ATOM 675 C CA . SER A 1 84 ? -6.370 14.700 6.220 1.00 60.69 84 SER A CA 1
ATOM 676 C C . SER A 1 84 ? -6.373 13.169 6.237 1.00 60.69 84 SER A C 1
ATOM 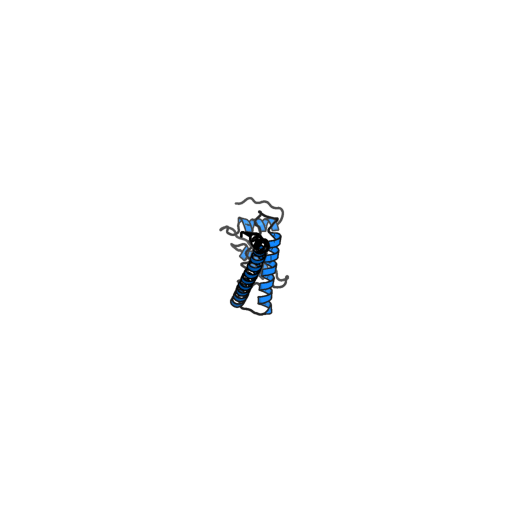678 O O . SER A 1 84 ? -5.579 12.545 6.944 1.00 60.69 84 SER A O 1
ATOM 680 N N . ASN A 1 85 ? -7.248 12.544 5.447 1.00 74.88 85 ASN A N 1
ATOM 681 C CA . ASN A 1 85 ? -7.333 11.088 5.364 1.00 74.88 85 ASN A CA 1
ATOM 682 C C . ASN A 1 85 ? -6.185 10.492 4.546 1.00 74.88 85 ASN A C 1
ATOM 684 O O . ASN A 1 85 ? -5.679 9.430 4.906 1.00 74.88 85 ASN A O 1
ATOM 688 N N . LEU A 1 86 ? -5.730 11.180 3.500 1.00 76.62 86 LEU A N 1
ATOM 689 C CA . LEU A 1 86 ? -4.581 10.762 2.708 1.00 76.62 86 LEU A CA 1
ATOM 690 C C . LEU A 1 86 ? -3.290 10.826 3.530 1.00 76.62 86 LEU A C 1
ATOM 692 O O . LEU A 1 86 ? -2.557 9.841 3.587 1.00 76.62 86 LEU A O 1
ATOM 696 N N . ALA A 1 87 ? -3.057 11.925 4.252 1.00 79.38 87 ALA A N 1
ATOM 697 C CA . ALA A 1 87 ? -1.901 12.055 5.137 1.00 79.38 87 ALA A CA 1
ATOM 698 C C . ALA A 1 87 ? -1.869 10.954 6.214 1.00 79.38 87 ALA A C 1
ATOM 700 O O . ALA A 1 87 ? -0.818 10.369 6.482 1.00 79.38 87 ALA A O 1
ATOM 701 N N . LYS A 1 88 ? -3.030 10.603 6.788 1.00 82.69 88 LYS A N 1
ATOM 702 C CA . LYS A 1 88 ? -3.154 9.484 7.740 1.00 82.69 88 LYS A CA 1
ATOM 703 C C . LYS A 1 88 ? -2.839 8.139 7.094 1.00 82.69 88 LYS A C 1
ATOM 705 O O . LYS A 1 88 ? -2.109 7.350 7.682 1.00 82.69 88 LYS A O 1
ATOM 710 N N . LYS A 1 89 ? -3.354 7.875 5.890 1.00 81.75 89 LYS A N 1
ATOM 711 C CA . LYS A 1 89 ? -3.057 6.639 5.149 1.00 81.75 89 LYS A CA 1
ATOM 712 C C . LYS A 1 89 ? -1.560 6.503 4.871 1.00 81.75 89 LYS A C 1
ATOM 714 O O . LYS A 1 89 ? -1.003 5.441 5.127 1.00 81.75 89 LYS A O 1
ATOM 719 N N . ILE A 1 90 ? -0.912 7.581 4.428 1.00 81.88 90 ILE A N 1
ATOM 720 C CA . ILE A 1 90 ? 0.533 7.609 4.168 1.00 81.88 90 ILE A CA 1
ATOM 721 C C . ILE A 1 90 ? 1.318 7.356 5.459 1.00 81.88 90 ILE A C 1
ATOM 723 O O . ILE A 1 90 ? 2.184 6.487 5.480 1.00 81.88 90 ILE A O 1
ATOM 727 N N . SER A 1 91 ? 0.981 8.052 6.548 1.00 84.62 91 SER A N 1
ATOM 728 C CA . SER A 1 91 ? 1.634 7.868 7.852 1.00 84.62 91 SER A CA 1
ATOM 729 C C . SER A 1 91 ? 1.489 6.430 8.373 1.00 84.62 91 SER A C 1
ATOM 731 O O . SER A 1 91 ? 2.465 5.806 8.792 1.00 84.62 91 SER A O 1
ATOM 733 N N . ASN A 1 92 ? 0.291 5.851 8.258 1.00 85.50 92 ASN A N 1
ATOM 734 C CA . ASN A 1 92 ? 0.031 4.467 8.654 1.00 85.50 92 ASN A CA 1
ATOM 735 C C . ASN A 1 92 ? 0.831 3.469 7.804 1.00 85.50 92 ASN A C 1
ATOM 737 O O . ASN A 1 92 ? 1.411 2.526 8.341 1.0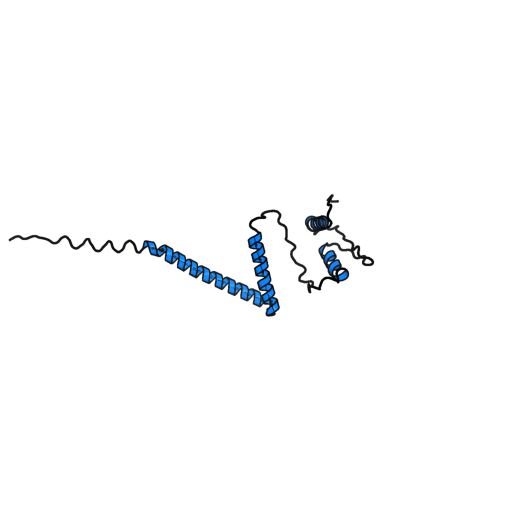0 85.50 92 ASN A O 1
ATOM 741 N N . ALA A 1 93 ? 0.896 3.683 6.487 1.00 87.12 93 ALA A N 1
ATOM 742 C CA . ALA A 1 93 ? 1.683 2.845 5.589 1.00 87.12 93 ALA A CA 1
ATOM 743 C C . ALA A 1 93 ? 3.183 2.932 5.913 1.00 87.12 93 ALA A C 1
ATOM 745 O O . ALA A 1 93 ? 3.848 1.905 6.028 1.00 87.12 93 ALA A O 1
ATOM 746 N N . GLN A 1 94 ? 3.707 4.139 6.145 1.00 90.38 94 GLN A N 1
ATOM 747 C CA . GLN A 1 94 ? 5.100 4.354 6.549 1.00 90.38 94 GLN A CA 1
ATOM 748 C C . GLN A 1 94 ? 5.438 3.640 7.859 1.00 90.38 94 GLN A C 1
ATOM 750 O O . GLN A 1 94 ? 6.501 3.027 7.964 1.00 90.38 94 GLN A O 1
ATOM 755 N N . TYR A 1 95 ? 4.537 3.681 8.842 1.00 90.94 95 TYR A N 1
ATOM 756 C CA . TYR A 1 95 ? 4.712 2.959 10.098 1.00 90.94 95 TYR A CA 1
ATOM 757 C C . TYR A 1 95 ? 4.842 1.447 9.872 1.00 90.94 95 TYR A C 1
ATOM 759 O O . TYR A 1 95 ? 5.795 0.837 10.355 1.00 90.94 95 TYR A O 1
ATOM 767 N N . ILE A 1 96 ? 3.936 0.852 9.090 1.00 89.62 96 ILE A N 1
ATOM 768 C CA . ILE A 1 96 ? 3.953 -0.589 8.792 1.00 89.62 96 ILE A CA 1
ATOM 769 C C . ILE A 1 96 ? 5.229 -0.978 8.037 1.00 89.62 96 ILE A C 1
ATOM 771 O O . ILE A 1 96 ? 5.880 -1.963 8.386 1.00 89.62 96 ILE A O 1
ATOM 775 N N . LEU A 1 97 ? 5.620 -0.187 7.034 1.00 88.88 97 LEU A N 1
ATOM 776 C CA . LEU A 1 97 ? 6.835 -0.424 6.254 1.00 88.88 97 LEU A CA 1
ATOM 777 C C . LEU A 1 97 ? 8.093 -0.345 7.120 1.00 88.88 97 LEU A C 1
ATOM 779 O O . LEU A 1 97 ? 8.976 -1.191 6.993 1.00 88.88 97 LEU A O 1
ATOM 783 N 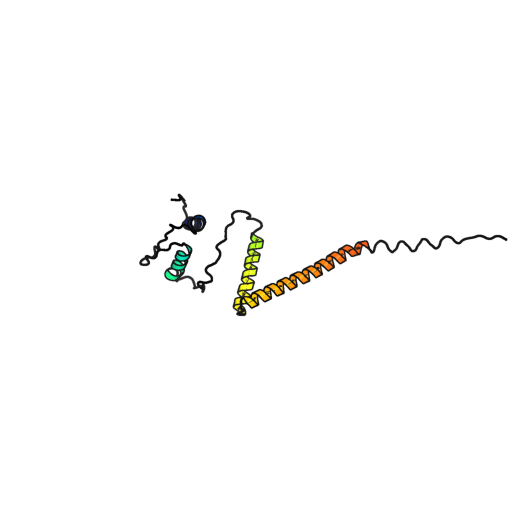N . LYS A 1 98 ? 8.159 0.627 8.034 1.00 90.44 98 LYS A N 1
ATOM 784 C CA . LYS A 1 98 ? 9.262 0.758 8.991 1.00 90.44 98 LYS A CA 1
ATOM 785 C C . LYS A 1 98 ? 9.314 -0.427 9.954 1.00 90.44 98 LYS A C 1
ATOM 787 O O . LYS A 1 98 ? 10.391 -0.957 10.206 1.00 90.44 98 LYS A O 1
ATOM 792 N N . LEU A 1 99 ? 8.165 -0.877 10.456 1.00 86.94 99 LEU A N 1
ATOM 793 C CA . LEU A 1 99 ? 8.082 -2.047 11.331 1.00 86.94 99 LEU A CA 1
ATOM 794 C C . LEU A 1 99 ? 8.598 -3.308 10.619 1.00 86.94 99 LEU A C 1
ATOM 796 O O . LEU A 1 99 ? 9.381 -4.073 11.181 1.00 86.94 99 LEU A O 1
ATOM 800 N N . LYS A 1 100 ? 8.197 -3.488 9.355 1.00 88.62 100 LYS A N 1
ATOM 801 C CA . LYS A 1 100 ? 8.621 -4.605 8.506 1.00 88.62 100 LYS A CA 1
ATOM 802 C C . LYS A 1 100 ? 10.124 -4.570 8.232 1.00 88.62 100 LYS A C 1
ATOM 804 O O . LYS A 1 100 ? 10.786 -5.588 8.409 1.00 88.62 100 LYS A O 1
ATOM 809 N N . SER A 1 101 ? 10.659 -3.414 7.837 1.00 87.31 101 SER A N 1
ATOM 810 C CA . SER A 1 101 ? 12.066 -3.275 7.445 1.00 87.31 101 SER A CA 1
ATOM 811 C C . SER A 1 101 ? 13.038 -3.327 8.624 1.00 87.31 101 SER A C 1
ATOM 813 O O . SER A 1 101 ? 14.140 -3.843 8.474 1.00 87.31 101 SER A O 1
ATOM 815 N N . GLN A 1 102 ? 12.647 -2.832 9.802 1.00 90.88 102 GLN A N 1
ATOM 816 C CA . GLN A 1 102 ? 13.523 -2.811 10.979 1.00 90.88 102 GLN A CA 1
ATOM 817 C C . GLN A 1 102 ? 13.562 -4.143 11.730 1.00 90.88 102 GLN A C 1
ATOM 819 O O . GLN A 1 102 ? 14.584 -4.477 12.328 1.00 90.88 102 GLN A O 1
ATOM 824 N N . HIS A 1 103 ? 12.465 -4.900 11.714 1.00 87.88 103 HIS A N 1
ATOM 825 C CA . HIS A 1 103 ? 12.321 -6.104 12.535 1.00 87.88 103 HIS A CA 1
ATOM 826 C C . HIS A 1 103 ? 12.191 -7.397 11.721 1.00 87.88 103 HIS A C 1
ATOM 828 O O . HIS A 1 103 ? 12.020 -8.459 12.314 1.00 87.88 103 HIS A O 1
ATOM 834 N N . ASN A 1 104 ? 12.287 -7.326 10.385 1.00 89.06 104 ASN A N 1
ATOM 835 C CA . ASN A 1 104 ? 12.153 -8.467 9.468 1.00 89.06 104 ASN A CA 1
ATOM 836 C C . ASN A 1 104 ? 10.911 -9.322 9.761 1.00 89.06 104 ASN A C 1
ATOM 838 O O . ASN A 1 104 ? 10.939 -10.552 9.701 1.00 89.06 104 ASN A O 1
ATOM 842 N N . LEU A 1 105 ? 9.815 -8.658 10.129 1.00 90.62 105 LEU A N 1
ATOM 843 C CA . LEU A 1 105 ? 8.589 -9.337 10.515 1.00 90.62 105 LEU A CA 1
ATOM 844 C C . LEU A 1 105 ? 7.899 -9.918 9.287 1.00 90.62 105 LEU A C 1
ATOM 846 O O . LEU A 1 105 ? 7.825 -9.294 8.224 1.00 90.62 105 LEU A O 1
ATOM 850 N N . THR A 1 106 ? 7.334 -11.109 9.458 1.00 91.00 106 THR A N 1
ATOM 851 C CA . THR A 1 106 ? 6.452 -11.691 8.450 1.00 91.00 106 THR A CA 1
ATOM 852 C C . THR A 1 106 ? 5.162 -10.878 8.364 1.00 91.00 106 THR A C 1
ATOM 854 O O . THR A 1 106 ? 4.721 -10.267 9.341 1.00 91.00 106 THR A O 1
ATOM 857 N N . GLN A 1 107 ? 4.507 -10.894 7.200 1.00 86.25 107 GLN A N 1
ATOM 858 C CA . GLN A 1 107 ? 3.229 -10.196 7.027 1.00 86.25 107 GLN A CA 1
ATOM 859 C C . GLN A 1 107 ? 2.164 -10.685 8.028 1.00 86.25 107 GLN A C 1
ATOM 861 O O . GLN A 1 107 ? 1.351 -9.893 8.494 1.00 86.25 107 GLN A O 1
ATOM 866 N N . SER A 1 108 ? 2.212 -11.969 8.408 1.00 90.50 108 SER A N 1
ATOM 867 C CA . SER A 1 108 ? 1.325 -12.542 9.428 1.00 90.50 108 SER A CA 1
ATOM 868 C C . SER A 1 108 ? 1.522 -11.889 10.797 1.00 90.50 108 SER A C 1
ATOM 870 O O . SER A 1 108 ? 0.545 -11.484 11.418 1.00 90.50 108 SER A O 1
ATOM 872 N N . ALA A 1 109 ? 2.773 -11.732 11.244 1.00 90.44 109 ALA A N 1
ATOM 873 C CA . ALA A 1 109 ? 3.078 -11.092 12.522 1.00 90.44 109 ALA A CA 1
ATOM 874 C C . ALA A 1 109 ? 2.658 -9.612 12.531 1.00 90.44 109 ALA A C 1
ATOM 876 O O . ALA A 1 109 ? 2.126 -9.113 13.519 1.00 90.44 109 ALA A O 1
ATOM 877 N N . ILE A 1 110 ? 2.840 -8.909 11.409 1.00 91.38 110 ILE A N 1
ATOM 878 C CA . ILE A 1 110 ? 2.388 -7.520 11.253 1.00 91.38 110 ILE A CA 1
ATOM 879 C C . ILE A 1 110 ? 0.864 -7.422 11.393 1.00 91.38 110 ILE A C 1
ATOM 881 O O . ILE A 1 110 ? 0.370 -6.550 12.106 1.00 91.38 110 ILE A O 1
ATOM 885 N N . ASN A 1 111 ? 0.117 -8.318 10.745 1.00 91.31 111 ASN A N 1
ATOM 886 C CA . ASN A 1 111 ? -1.342 -8.335 10.830 1.00 91.31 111 ASN A CA 1
ATOM 887 C C . ASN A 1 111 ? -1.821 -8.596 12.268 1.00 91.31 111 ASN A C 1
ATOM 889 O O . ASN A 1 111 ? -2.710 -7.899 12.751 1.00 91.31 111 ASN A O 1
ATOM 893 N N . GLU A 1 112 ? -1.180 -9.524 12.980 1.00 94.12 112 GLU A N 1
ATOM 894 C CA . GLU A 1 112 ? -1.497 -9.830 14.378 1.00 94.12 112 GLU A CA 1
ATOM 895 C C . GLU A 1 112 ? -1.239 -8.637 15.315 1.00 94.12 112 GLU A C 1
ATOM 897 O O . GLU A 1 112 ? -2.058 -8.334 16.187 1.00 94.12 112 GLU A O 1
ATOM 902 N N . ILE A 1 113 ? -0.144 -7.898 15.098 1.00 92.44 113 ILE A N 1
ATOM 903 C CA . ILE A 1 113 ? 0.153 -6.656 15.830 1.00 92.44 113 ILE A CA 1
ATOM 904 C C . ILE A 1 113 ? -0.925 -5.603 15.558 1.00 92.44 113 ILE A C 1
ATOM 906 O O . ILE A 1 113 ? -1.409 -4.952 16.489 1.00 92.44 113 ILE A O 1
ATOM 910 N N . ILE A 1 114 ? -1.326 -5.432 14.296 1.00 92.44 114 ILE A N 1
ATOM 911 C CA . ILE A 1 114 ? -2.379 -4.486 13.913 1.00 92.44 114 ILE A CA 1
ATOM 912 C C . ILE A 1 114 ? -3.697 -4.848 14.604 1.00 92.44 114 ILE A C 1
ATOM 914 O O . ILE A 1 114 ? -4.352 -3.971 15.168 1.00 92.44 114 ILE A O 1
ATOM 918 N N . ASP A 1 115 ? -4.083 -6.120 14.595 1.00 92.81 115 ASP A N 1
ATOM 919 C CA . ASP A 1 115 ? -5.347 -6.564 15.178 1.00 92.81 115 ASP A CA 1
ATOM 920 C C . ASP A 1 115 ? -5.344 -6.474 16.708 1.00 92.81 115 ASP A C 1
ATOM 922 O O . ASP A 1 115 ? -6.307 -5.969 17.292 1.00 92.81 115 ASP A O 1
ATOM 926 N N . SER A 1 116 ? -4.226 -6.816 17.352 1.00 93.94 116 SER A N 1
ATOM 927 C CA . SER A 1 116 ? -4.026 -6.600 18.792 1.00 93.94 116 SER A CA 1
ATOM 928 C C . SER A 1 116 ? -4.136 -5.117 19.161 1.00 93.94 116 SER A C 1
ATOM 930 O O . SER A 1 116 ? -4.784 -4.753 20.144 1.00 93.94 116 SER A O 1
ATOM 932 N N . THR A 1 117 ? -3.567 -4.234 18.336 1.00 93.00 117 THR A N 1
ATOM 933 C CA . THR A 1 117 ? -3.633 -2.780 18.545 1.00 93.00 117 THR A CA 1
ATOM 934 C C . THR A 1 117 ? -5.059 -2.250 18.372 1.00 93.00 117 THR A C 1
ATOM 936 O O . THR A 1 117 ? -5.516 -1.430 19.171 1.00 93.00 117 THR A O 1
ATOM 939 N N . LYS A 1 118 ? -5.806 -2.733 17.368 1.00 92.69 118 LYS A N 1
ATOM 940 C CA . LYS A 1 118 ? -7.222 -2.373 17.174 1.00 92.69 118 LYS A CA 1
ATOM 941 C C . LYS A 1 118 ? -8.075 -2.784 18.370 1.00 92.69 118 LYS A C 1
ATOM 943 O O . LYS A 1 118 ? -8.927 -2.003 18.796 1.00 92.69 118 LYS A O 1
ATOM 948 N N . LEU A 1 119 ? -7.853 -3.988 18.901 1.00 94.38 119 LEU A N 1
ATOM 949 C CA . LEU A 1 119 ? -8.575 -4.485 20.068 1.00 94.38 119 LEU A CA 1
ATOM 950 C C . LEU A 1 119 ? -8.317 -3.595 21.289 1.00 94.38 119 LEU A C 1
ATOM 952 O O . LEU A 1 119 ? -9.265 -3.118 21.904 1.00 94.38 119 LEU A O 1
ATOM 956 N N . LEU A 1 120 ? -7.051 -3.263 21.557 1.00 94.94 120 LEU A N 1
ATOM 957 C CA . LEU A 1 120 ? -6.674 -2.378 22.659 1.00 94.94 120 LEU A CA 1
ATOM 958 C C . LEU A 1 120 ? -7.350 -1.000 22.565 1.00 94.94 120 LEU A C 1
ATOM 960 O O . LEU A 1 120 ? -7.870 -0.488 23.557 1.00 94.94 120 LEU A O 1
ATOM 964 N N . ILE A 1 121 ? -7.371 -0.399 21.371 1.00 94.38 121 ILE A N 1
ATOM 965 C CA . ILE A 1 121 ? -8.036 0.894 21.143 1.00 94.38 121 ILE A CA 1
ATOM 966 C C . ILE A 1 121 ? -9.545 0.774 21.385 1.00 94.38 121 ILE A C 1
ATOM 968 O O . ILE A 1 121 ? -10.148 1.662 21.991 1.00 94.38 121 ILE A O 1
ATOM 972 N N . LYS A 1 122 ? -10.166 -0.319 20.927 1.00 94.56 122 LYS A N 1
ATOM 973 C CA . LYS A 1 122 ? -11.594 -0.577 21.134 1.00 94.56 122 LYS A CA 1
ATOM 974 C C . LYS A 1 122 ? -11.928 -0.690 22.622 1.00 94.56 122 LYS A C 1
ATOM 976 O O . LYS A 1 122 ? -12.869 -0.038 23.072 1.00 94.56 122 LYS A O 1
ATOM 981 N N . ASP A 1 123 ? -11.138 -1.445 23.375 1.00 93.06 123 ASP A N 1
ATOM 982 C CA . ASP A 1 123 ? -11.332 -1.627 24.815 1.00 93.06 123 ASP A CA 1
ATOM 983 C C . ASP A 1 123 ? -11.133 -0.310 25.571 1.00 93.06 123 ASP A C 1
ATOM 985 O O . ASP A 1 123 ? -11.942 0.062 26.424 1.00 93.06 123 ASP A O 1
ATOM 989 N N . HIS A 1 124 ? -10.109 0.462 25.204 1.00 93.88 124 HIS A N 1
ATOM 990 C CA . HIS A 1 124 ? -9.871 1.774 25.796 1.00 93.88 124 HIS A CA 1
ATOM 991 C C . HIS A 1 124 ? -11.030 2.745 25.529 1.00 93.88 124 HIS A C 1
ATOM 993 O O . HIS A 1 124 ? -11.495 3.430 26.443 1.00 93.88 124 HIS A O 1
ATOM 999 N N . ASN A 1 125 ? -11.554 2.759 24.302 1.00 92.25 125 ASN A N 1
ATOM 1000 C CA . ASN A 1 125 ? -12.722 3.560 23.951 1.00 92.25 125 ASN A CA 1
ATOM 1001 C C . ASN A 1 125 ? -13.970 3.129 24.731 1.00 92.25 125 ASN A C 1
ATOM 1003 O O . ASN A 1 125 ? -14.715 3.995 25.182 1.00 92.25 125 ASN A O 1
ATOM 1007 N N . ALA A 1 126 ? -14.182 1.829 24.953 1.00 91.12 126 ALA A N 1
ATOM 1008 C CA . ALA A 1 126 ? -15.290 1.336 25.772 1.00 91.12 126 ALA A CA 1
ATOM 1009 C C . ALA A 1 126 ? -15.179 1.804 27.235 1.00 91.12 126 ALA A C 1
ATOM 1011 O O . ALA A 1 126 ? -16.169 2.233 27.834 1.00 91.12 126 ALA A O 1
ATOM 1012 N N . ILE A 1 127 ? -13.969 1.803 27.805 1.00 92.31 127 ILE A N 1
ATOM 1013 C CA . ILE A 1 127 ? -13.712 2.337 29.152 1.00 92.31 127 ILE A CA 1
ATOM 1014 C C . ILE A 1 127 ? -14.008 3.839 29.204 1.00 92.31 127 ILE A C 1
ATOM 1016 O O . ILE A 1 127 ? -14.675 4.299 30.133 1.00 92.31 127 ILE A O 1
ATOM 1020 N N . ILE A 1 128 ? -13.532 4.611 28.223 1.00 91.12 128 ILE A N 1
ATOM 1021 C CA . ILE A 1 128 ? -13.796 6.054 28.149 1.00 91.12 128 ILE A CA 1
ATOM 1022 C C . ILE A 1 128 ? -15.299 6.312 28.037 1.00 91.12 128 ILE A C 1
ATOM 1024 O O . ILE A 1 128 ? -15.828 7.126 28.790 1.00 91.12 128 ILE A O 1
ATOM 1028 N N . GLN A 1 129 ? -15.999 5.594 27.157 1.00 89.56 129 GLN A N 1
ATOM 1029 C CA . GLN A 1 129 ? -17.449 5.710 27.004 1.00 89.56 129 GLN A CA 1
ATOM 1030 C C . GLN A 1 129 ? -18.171 5.421 28.319 1.00 89.56 129 GLN A C 1
ATOM 1032 O O . GLN A 1 129 ? -19.001 6.222 28.732 1.00 89.56 129 GLN A O 1
ATOM 1037 N N . THR A 1 130 ? -17.787 4.354 29.023 1.00 87.75 130 THR A N 1
ATOM 1038 C CA . THR A 1 130 ? -18.371 3.987 30.323 1.00 87.75 130 THR A CA 1
ATOM 1039 C C . THR A 1 130 ? -18.141 5.073 31.376 1.00 87.75 130 THR A C 1
ATOM 1041 O O . THR A 1 130 ? -19.041 5.422 32.139 1.00 87.75 130 THR A O 1
ATOM 1044 N N . LYS A 1 131 ? -16.936 5.653 31.420 1.00 87.31 131 LYS A N 1
ATOM 1045 C CA . LYS A 1 131 ? -16.628 6.776 32.318 1.00 87.31 131 LYS A CA 1
ATOM 1046 C C . LYS A 1 131 ? -17.465 8.009 31.986 1.00 87.31 131 LYS A C 1
ATOM 1048 O O . LYS A 1 131 ? -18.004 8.626 32.901 1.00 87.31 131 LYS A O 1
ATOM 1053 N N . LEU A 1 132 ? -17.609 8.341 30.703 1.00 86.69 132 LEU A N 1
ATOM 1054 C CA . LEU A 1 132 ? -18.415 9.473 30.251 1.00 86.69 132 LEU A CA 1
ATOM 1055 C C . LEU A 1 132 ? -19.896 9.275 30.590 1.00 86.69 132 LEU A C 1
ATOM 1057 O O . LEU A 1 132 ? -20.495 10.168 31.187 1.00 86.69 132 LEU A O 1
ATOM 1061 N N . THR A 1 133 ? -20.476 8.105 30.307 1.00 84.38 133 THR A N 1
ATOM 1062 C CA . THR A 1 133 ? -21.878 7.804 30.638 1.00 84.38 133 THR A CA 1
ATOM 1063 C C . THR A 1 133 ? -22.122 7.834 32.140 1.00 84.38 133 THR A C 1
ATOM 1065 O O . THR A 1 133 ? -23.089 8.446 32.585 1.00 84.38 133 THR A O 1
ATOM 1068 N N . ASN A 1 134 ? -21.220 7.257 32.936 1.00 80.44 134 ASN A N 1
ATOM 1069 C CA . ASN A 1 134 ? -21.337 7.288 34.392 1.00 80.44 134 ASN A CA 1
ATOM 1070 C C . ASN A 1 134 ? -21.223 8.718 34.935 1.00 80.44 134 ASN A C 1
ATOM 1072 O O . ASN A 1 134 ? -21.978 9.078 35.829 1.00 80.44 134 ASN A O 1
ATOM 1076 N N . SER A 1 135 ? -20.350 9.555 34.362 1.00 79.06 135 SER A N 1
ATOM 1077 C CA . SER A 1 135 ? -20.226 10.968 34.751 1.00 79.06 135 SER A CA 1
ATOM 1078 C C . SER A 1 135 ? -21.417 11.840 34.327 1.00 79.06 135 SER A C 1
ATOM 1080 O O . SER A 1 135 ? -21.682 12.859 34.956 1.00 79.06 135 SER A O 1
ATOM 1082 N N . MET A 1 136 ? -22.150 11.443 33.281 1.00 69.06 136 MET A N 1
ATOM 1083 C CA . MET A 1 136 ? -23.367 12.124 32.818 1.00 69.06 136 MET A CA 1
ATOM 1084 C C . MET A 1 136 ? -24.625 11.670 33.579 1.00 69.06 136 MET A C 1
ATOM 1086 O O . MET A 1 136 ? -25.584 12.432 33.680 1.00 69.06 136 MET A O 1
ATOM 1090 N N . LEU A 1 137 ? -24.634 10.451 34.134 1.00 59.22 137 LEU A N 1
ATOM 1091 C CA . LEU A 1 137 ? -25.744 9.902 34.929 1.00 59.22 137 LEU A CA 1
ATOM 1092 C C . LEU A 1 137 ? -25.688 10.303 36.416 1.00 59.22 137 LEU A C 1
ATOM 1094 O O . LEU A 1 137 ? -26.724 10.340 37.080 1.00 59.22 137 LEU A O 1
ATOM 1098 N N . THR A 1 138 ? -24.513 10.641 36.951 1.00 56.59 138 THR A N 1
ATOM 1099 C CA . THR A 1 138 ? -24.347 11.058 38.353 1.00 56.59 138 THR A CA 1
ATOM 1100 C C . THR A 1 138 ? -24.948 12.421 38.744 1.00 56.59 138 THR A C 1
ATOM 1102 O O . THR A 1 138 ? -25.438 12.503 39.873 1.00 56.59 138 THR A O 1
ATOM 1105 N N . PRO A 1 139 ? -25.035 13.479 37.906 1.00 53.47 139 PRO A N 1
ATOM 1106 C CA . PRO A 1 139 ? -25.644 14.739 38.348 1.00 53.47 139 PRO A CA 1
ATOM 1107 C C . PRO A 1 139 ? -27.167 14.669 38.582 1.00 53.47 139 PRO A C 1
ATOM 1109 O O . PRO A 1 139 ? -27.715 15.574 39.205 1.00 53.47 139 PRO A O 1
ATOM 1112 N N . PHE A 1 140 ? -27.867 13.606 38.163 1.00 47.50 140 PHE A N 1
ATOM 1113 C CA . PHE A 1 140 ? -29.319 13.484 38.381 1.00 47.50 140 PHE A CA 1
ATOM 1114 C C . PHE A 1 140 ? -29.725 12.845 39.718 1.00 47.50 140 PHE A C 1
ATOM 1116 O O . PHE A 1 140 ? -30.853 13.055 40.166 1.00 47.50 140 PHE A O 1
ATOM 1123 N N . TYR A 1 141 ? -28.832 12.107 40.386 1.00 50.06 141 TYR A N 1
ATOM 1124 C CA . TYR A 1 141 ? -29.170 11.400 41.631 1.00 50.06 141 TYR A CA 1
ATOM 1125 C C . TYR A 1 141 ? -28.718 12.108 42.911 1.00 50.06 141 TYR A C 1
ATOM 1127 O O . TYR A 1 141 ? -29.185 11.753 43.992 1.00 50.06 141 TYR A O 1
ATOM 1135 N N . GLN A 1 142 ? -27.886 13.149 42.817 1.00 46.09 142 GLN A N 1
ATOM 1136 C CA . GLN A 1 142 ? -27.363 13.841 44.001 1.00 46.09 142 GLN A CA 1
ATOM 1137 C C . GLN A 1 142 ? -28.155 15.101 44.405 1.00 46.09 142 GLN A C 1
ATOM 1139 O O . GLN A 1 142 ? -27.815 15.740 45.391 1.00 46.09 142 GLN A O 1
ATOM 1144 N N . GLY A 1 143 ? -29.236 15.441 43.687 1.00 44.47 143 GLY A N 1
ATOM 1145 C CA . GLY A 1 143 ? -30.064 16.631 43.948 1.00 44.47 143 GLY A CA 1
ATOM 1146 C C . GLY A 1 143 ? -31.437 16.384 44.595 1.00 44.47 143 GLY A C 1
ATOM 1147 O O . GLY A 1 143 ? -32.224 17.321 44.691 1.00 44.47 143 GLY A O 1
ATOM 1148 N N . ARG A 1 144 ? -31.784 15.150 45.001 1.00 43.16 144 ARG A N 1
ATOM 1149 C CA . ARG A 1 144 ? -33.139 14.827 45.518 1.00 43.16 144 ARG A CA 1
ATOM 1150 C C . ARG A 1 144 ? -33.214 14.133 46.879 1.00 43.16 144 ARG A C 1
ATOM 1152 O O . ARG A 1 144 ? -34.323 13.865 47.327 1.00 43.16 144 ARG A O 1
ATOM 1159 N N . ASN A 1 145 ? -32.091 13.876 47.550 1.00 43.50 145 ASN A N 1
ATOM 1160 C CA . ASN A 1 145 ? -32.090 13.131 48.819 1.00 43.50 145 ASN A CA 1
ATOM 1161 C C . ASN A 1 145 ? -31.841 13.965 50.084 1.00 43.50 145 ASN A C 1
ATOM 1163 O O . ASN A 1 145 ? -31.789 13.394 51.167 1.00 43.50 145 ASN A O 1
ATOM 1167 N N . GLU A 1 146 ? -31.782 15.296 49.995 1.00 46.41 146 GLU A N 1
ATOM 1168 C CA . GLU A 1 146 ? -31.693 16.157 51.193 1.00 46.41 146 GLU A CA 1
ATOM 1169 C C . GLU A 1 146 ? -33.044 16.785 51.605 1.00 46.41 146 GLU A C 1
ATOM 1171 O O . GLU A 1 146 ? -33.133 17.470 52.618 1.00 46.41 146 GLU A O 1
ATOM 1176 N N . GLY A 1 147 ? -34.133 16.514 50.870 1.00 43.59 147 GLY A N 1
ATOM 1177 C CA . GLY A 1 147 ? -35.449 17.133 51.104 1.00 43.59 147 GLY A CA 1
ATOM 1178 C C . GLY A 1 147 ? -36.475 16.318 51.907 1.00 43.59 147 GLY A C 1
ATOM 1179 O O . GLY A 1 147 ? -37.536 16.848 52.224 1.00 43.59 147 GLY A O 1
ATOM 1180 N N . ILE A 1 148 ? -36.213 15.048 52.245 1.00 47.72 148 ILE A N 1
ATOM 1181 C CA . ILE A 1 148 ? -37.218 14.146 52.859 1.00 47.72 148 ILE A CA 1
ATOM 1182 C C . ILE A 1 148 ? -36.783 13.672 54.258 1.00 47.72 148 ILE A C 1
ATOM 1184 O O . ILE A 1 148 ? -36.886 12.498 54.599 1.00 47.72 148 ILE A O 1
ATOM 1188 N N . GLN A 1 149 ? -36.283 14.581 55.100 1.00 47.84 149 GLN A N 1
ATOM 1189 C CA . GLN A 1 149 ? -36.145 14.320 56.546 1.00 47.84 149 GLN A CA 1
ATOM 1190 C C . GLN A 1 149 ? -36.745 15.409 57.454 1.00 47.84 149 GLN A C 1
ATOM 1192 O O . GLN A 1 149 ? -36.568 15.360 58.666 1.00 47.84 149 GLN A O 1
ATOM 1197 N N . MET A 1 150 ? -37.518 16.361 56.917 1.00 46.38 150 MET A N 1
ATOM 1198 C CA . MET A 1 150 ? -38.022 17.510 57.696 1.00 46.38 150 MET A CA 1
ATOM 1199 C C . MET A 1 150 ? -39.556 17.609 57.818 1.00 46.38 150 MET A C 1
ATOM 1201 O O . MET A 1 150 ? -40.057 18.668 58.175 1.00 46.38 150 MET A O 1
ATOM 1205 N N . ILE A 1 151 ? -40.331 16.536 57.582 1.00 49.12 151 ILE A N 1
ATOM 1206 C CA . ILE A 1 151 ? -41.810 16.577 57.736 1.00 49.12 151 ILE A CA 1
ATOM 1207 C C . ILE A 1 151 ? -42.376 15.371 58.515 1.00 49.12 151 ILE A C 1
ATOM 1209 O O . ILE A 1 151 ? -43.387 14.794 58.135 1.00 49.12 151 ILE A O 1
ATOM 1213 N N . SER A 1 152 ? -41.767 14.955 59.633 1.00 46.94 152 SER A N 1
ATOM 1214 C CA . SER A 1 152 ? -42.483 14.044 60.559 1.00 46.94 152 SER A CA 1
ATOM 1215 C C . SER A 1 152 ? -42.358 14.344 62.056 1.00 46.94 152 SER A C 1
ATOM 1217 O O . SER A 1 152 ? -42.803 13.549 62.878 1.00 46.94 152 SER A O 1
ATOM 1219 N N . LYS A 1 153 ? -41.833 15.514 62.450 1.00 48.97 153 LYS A N 1
ATOM 1220 C CA . LYS A 1 153 ? -41.700 15.891 63.875 1.00 48.97 153 LYS A CA 1
ATOM 1221 C C . LYS A 1 153 ? -42.513 17.108 64.325 1.00 48.97 153 LYS A C 1
ATOM 1223 O O . LYS A 1 153 ? -42.205 17.699 65.353 1.00 48.97 153 LYS A O 1
ATOM 1228 N N . GLN A 1 154 ? -43.587 17.457 63.620 1.00 50.59 154 GLN A N 1
ATOM 1229 C CA . GLN A 1 154 ? -44.536 18.475 64.086 1.00 50.59 154 GLN A CA 1
ATOM 1230 C C . GLN A 1 154 ? -45.979 17.988 63.947 1.00 50.59 154 GLN A C 1
ATOM 1232 O O . GLN A 1 154 ? -46.706 18.446 63.083 1.00 50.59 154 GLN A O 1
ATOM 1237 N N . HIS A 1 155 ? -46.383 17.032 64.785 1.00 49.34 155 HIS A N 1
ATOM 1238 C CA . HIS A 1 155 ? -47.766 16.915 65.267 1.00 49.34 155 HIS A CA 1
ATOM 1239 C C . HIS A 1 155 ? -47.828 15.895 66.410 1.00 49.34 155 HIS A C 1
ATOM 1241 O O . HIS A 1 155 ? -48.268 14.764 66.245 1.00 49.34 155 HIS A O 1
ATOM 1247 N N . PHE A 1 156 ? -47.369 16.300 67.594 1.00 45.84 156 PHE A N 1
ATOM 1248 C CA . PHE A 1 156 ? -47.853 15.709 68.842 1.00 45.84 156 PHE A CA 1
ATOM 1249 C C . PHE A 1 156 ? -47.739 16.746 69.964 1.00 45.84 156 PHE A C 1
ATOM 1251 O O . PHE A 1 156 ? -46.844 16.716 70.801 1.00 45.84 156 PHE A O 1
ATOM 1258 N N . MET A 1 157 ? -48.626 17.737 69.913 1.00 49.22 157 MET A N 1
ATOM 1259 C CA . MET A 1 157 ? -48.880 18.669 71.006 1.00 49.22 157 MET A CA 1
ATOM 1260 C C . MET A 1 157 ? -50.357 18.550 71.366 1.00 49.22 157 MET A C 1
ATOM 1262 O O . MET A 1 157 ? -51.218 18.877 70.558 1.00 49.22 157 MET A O 1
ATOM 1266 N N . GLY A 1 158 ? -50.606 18.098 72.594 1.00 51.28 158 GLY A N 1
ATOM 1267 C CA . GLY A 1 158 ? -51.745 18.536 73.389 1.00 51.28 158 GLY A CA 1
ATOM 1268 C C . GLY A 1 158 ? -53.074 17.824 73.161 1.00 51.28 158 GLY A C 1
ATOM 1269 O O . GLY A 1 158 ? -53.882 18.219 72.328 1.00 51.28 158 GLY A O 1
ATOM 1270 N N . THR A 1 159 ? -53.402 16.909 74.069 1.00 48.91 159 THR A N 1
ATOM 1271 C CA . THR A 1 159 ? -54.754 16.907 74.641 1.00 48.91 159 THR A CA 1
ATOM 1272 C C . THR A 1 159 ? -54.656 16.592 76.130 1.00 48.91 159 THR A C 1
ATOM 1274 O O . THR A 1 159 ? -54.502 15.449 76.544 1.00 48.91 159 THR A O 1
ATOM 1277 N N . LEU A 1 160 ? -54.677 17.662 76.929 1.00 53.94 160 LEU A N 1
ATOM 1278 C CA . LEU A 1 160 ? -55.062 17.645 78.337 1.00 53.94 160 LEU A CA 1
ATOM 1279 C C . LEU A 1 160 ? -56.598 17.579 78.410 1.00 53.94 160 LEU A C 1
ATOM 1281 O O . LEU A 1 160 ? -57.261 18.443 77.840 1.00 53.94 160 LEU A O 1
ATOM 1285 N N . CYS A 1 161 ? -57.145 16.629 79.163 1.00 49.16 161 CYS A N 1
ATOM 1286 C CA . CYS A 1 161 ? -58.406 16.731 79.918 1.00 49.16 161 CYS A CA 1
ATOM 1287 C C . CYS A 1 161 ? -58.379 15.590 80.948 1.00 49.16 161 CYS A C 1
ATOM 1289 O O . CYS A 1 161 ? -58.229 14.440 80.555 1.00 49.16 161 CYS A O 1
ATOM 1291 N N . LYS A 1 162 ? -58.136 15.926 82.220 1.00 51.31 162 LYS A N 1
ATOM 1292 C CA . LYS A 1 162 ? -59.124 16.122 83.303 1.00 51.31 162 LYS A CA 1
ATOM 1293 C C . LYS A 1 162 ? -59.595 14.805 83.904 1.00 51.31 162 LYS A C 1
ATOM 1295 O O . LYS A 1 162 ? -60.288 14.058 83.190 1.00 51.31 162 LYS A O 1
#

Nearest PDB structures (foldseek):
  8yvb-assembly1_A  TM=4.021E-01  e=2.428E+00  Caenorhabditis elegans

Foldseek 3Di:
DDDDDDDDPVVVLVCCCVPVQPPQPDKDADPPPPPRDIDSGPLVVVVCCCVPPVPPPDDPPQDPVNSPPPPPPDPPPDPPPCPVVVVVVVVVVVVLVCCCVVVVDDPVVSVVVVVVVVVVVVVVVVVVVVVVVVVVVVVVPPPPPPPPPPPDPPPDDDDDDD

Mean predicted aligned error: 19.6 Å

Sequence (162 aa):
MCPFFCHSRDVLIQYLVRRHRNAPNLIVHCSAPGCGASFANLVSFRVHCFRKHFRDEEPTNLSDDELDIDFETNNDTELAQNDSNLAKKISNAQYILKLKSQHNLTQSAINEIIDSTKLLIKDHNAIIQTKLTNSMLTPFYQGRNEGIQMISKQHFMGTLCK

Organism: Mytilus edulis (NCBI:txid6550)

Radius of gyration: 35.12 Å; Cα contacts (8 Å, |Δi|>4): 52; chains: 1; bounding box: 80×33×117 Å